Protein AF-A0A1Q6LH31-F1 (afdb_monomer_lite)

Structure (mmCIF, N/CA/C/O backbone):
data_AF-A0A1Q6LH31-F1
#
_entry.id   AF-A0A1Q6LH31-F1
#
loop_
_atom_site.group_PDB
_atom_site.id
_atom_site.type_symbol
_atom_site.label_atom_id
_atom_site.label_alt_id
_atom_site.label_comp_id
_atom_site.label_asym_id
_atom_site.label_entity_id
_atom_site.label_seq_id
_atom_site.pdbx_PDB_ins_code
_atom_site.Cartn_x
_atom_site.Cartn_y
_atom_site.Cartn_z
_atom_site.occupancy
_atom_site.B_iso_or_equiv
_atom_site.auth_seq_id
_atom_site.auth_comp_id
_atom_site.auth_asym_id
_atom_site.auth_atom_id
_atom_site.pdbx_PDB_model_num
ATOM 1 N N . MET A 1 1 ? -0.169 9.900 0.530 1.00 59.31 1 MET A N 1
ATOM 2 C CA . MET A 1 1 ? -0.496 8.546 1.015 1.00 59.31 1 MET A CA 1
ATOM 3 C C . MET A 1 1 ? -1.998 8.394 1.137 1.00 59.31 1 MET A C 1
ATOM 5 O O . MET A 1 1 ? -2.640 9.323 1.596 1.00 59.31 1 MET A O 1
ATOM 9 N N . GLN A 1 2 ? -2.569 7.286 0.663 1.00 67.81 2 GLN A N 1
ATOM 10 C CA . GLN A 1 2 ? -3.98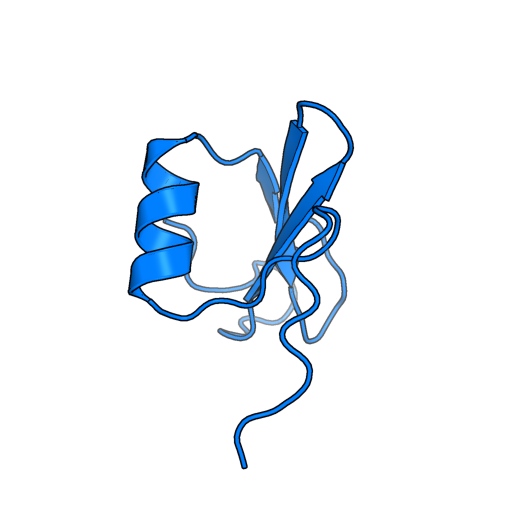9 7.005 0.889 1.00 67.81 2 GLN A CA 1
ATOM 11 C C . GLN A 1 2 ? -4.133 6.567 2.346 1.00 67.81 2 GLN A C 1
ATOM 13 O O . GLN A 1 2 ? -3.492 5.595 2.733 1.00 67.81 2 GLN A O 1
ATOM 18 N N . GLU A 1 3 ? -4.898 7.309 3.141 1.00 73.38 3 GLU A N 1
ATOM 19 C CA . GLU A 1 3 ? -5.043 7.061 4.588 1.00 73.38 3 GLU A CA 1
ATOM 20 C C . GLU A 1 3 ? -6.330 6.308 4.923 1.00 73.38 3 GLU A C 1
ATOM 22 O O . GLU A 1 3 ? -6.483 5.800 6.024 1.00 73.38 3 GLU A O 1
ATOM 27 N N . LYS A 1 4 ? -7.222 6.168 3.938 1.00 83.06 4 LYS A N 1
ATOM 28 C CA . LYS A 1 4 ? -8.507 5.495 4.082 1.00 83.06 4 LYS A CA 1
ATOM 29 C C . LYS A 1 4 ? -8.871 4.646 2.877 1.00 83.06 4 LYS A C 1
ATOM 31 O O . LYS A 1 4 ? -8.519 4.953 1.733 1.00 83.06 4 LYS A O 1
ATOM 36 N N . CYS A 1 5 ? -9.595 3.568 3.144 1.00 86.00 5 CYS A N 1
ATOM 37 C CA . CYS A 1 5 ? -10.115 2.671 2.126 1.00 86.00 5 CYS A CA 1
ATOM 38 C C . CYS A 1 5 ? -11.263 3.310 1.337 1.00 86.00 5 CYS A C 1
ATOM 40 O O . CYS A 1 5 ? -12.282 3.660 1.915 1.00 86.00 5 CYS A O 1
ATOM 42 N N . SER A 1 6 ? -11.187 3.319 0.004 1.00 80.62 6 SER A N 1
ATOM 43 C CA . SER A 1 6 ? -12.272 3.852 -0.839 1.00 80.62 6 SER A CA 1
ATOM 44 C C . SER A 1 6 ? -13.567 3.027 -0.839 1.00 80.62 6 SER A C 1
ATOM 46 O O . SER A 1 6 ? -14.542 3.437 -1.455 1.00 80.62 6 SER A O 1
ATOM 48 N N . LYS A 1 7 ? -13.588 1.835 -0.227 1.00 82.44 7 LYS A N 1
ATOM 49 C CA . LYS A 1 7 ? -14.792 0.986 -0.143 1.00 82.44 7 LYS A CA 1
ATOM 50 C C . LYS A 1 7 ? -15.499 1.084 1.206 1.00 82.44 7 LYS A C 1
ATOM 52 O O . LYS A 1 7 ? -16.717 0.991 1.242 1.00 82.44 7 LYS A O 1
ATOM 57 N N . CYS A 1 8 ? -14.751 1.190 2.299 1.00 85.69 8 CYS A N 1
ATOM 58 C CA . CYS A 1 8 ? -15.306 1.104 3.653 1.00 85.69 8 CYS A CA 1
ATOM 59 C C . CYS A 1 8 ? -14.892 2.270 4.558 1.00 85.69 8 CYS A C 1
ATOM 61 O O . CYS A 1 8 ? -15.100 2.178 5.764 1.00 85.69 8 CYS A O 1
ATOM 63 N N . ASP A 1 9 ? -14.243 3.300 4.000 1.00 83.06 9 ASP A N 1
ATOM 64 C CA . ASP A 1 9 ? -13.688 4.481 4.687 1.00 83.06 9 ASP A CA 1
ATOM 65 C C . ASP A 1 9 ? -12.822 4.166 5.918 1.00 83.06 9 ASP A C 1
ATOM 67 O O . ASP A 1 9 ? -12.517 5.030 6.728 1.00 83.06 9 ASP A O 1
ATOM 71 N N . SER A 1 10 ? -12.379 2.915 6.057 1.00 84.50 10 SER A N 1
ATOM 72 C CA . SER A 1 10 ? -11.579 2.485 7.197 1.00 84.50 10 SER A CA 1
ATOM 73 C C . SER A 1 10 ? -10.144 2.972 7.059 1.00 84.50 10 SER A C 1
ATOM 75 O O . SER A 1 10 ? -9.544 2.851 5.987 1.00 84.50 10 SER A O 1
ATOM 77 N N . GLU A 1 11 ? -9.596 3.442 8.173 1.00 85.06 11 GLU A N 1
ATOM 78 C CA . GLU A 1 11 ? -8.201 3.877 8.323 1.00 85.06 11 GLU A CA 1
ATOM 79 C C . GLU A 1 11 ? -7.246 2.689 8.534 1.00 85.06 11 GLU A C 1
ATOM 81 O O . GLU A 1 11 ? -6.025 2.810 8.459 1.00 85.06 11 GLU A O 1
ATOM 86 N N . GLU A 1 12 ? -7.812 1.499 8.749 1.00 87.38 12 GLU A N 1
ATOM 87 C CA . GLU A 1 12 ? -7.078 0.248 8.878 1.00 87.38 12 GLU A CA 1
ATOM 88 C C . GLU A 1 12 ? -6.528 -0.179 7.510 1.00 87.38 12 GLU A C 1
ATOM 90 O O . GLU A 1 12 ? -7.222 -0.777 6.675 1.00 87.38 12 GLU A O 1
ATOM 95 N N . LEU A 1 13 ? -5.263 0.161 7.270 1.00 88.9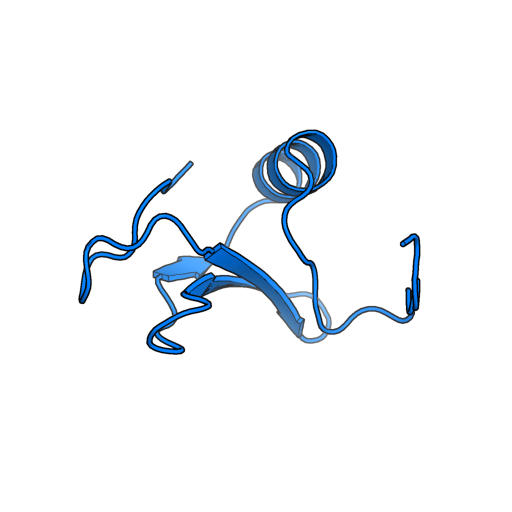4 13 LEU A N 1
ATOM 96 C CA . LEU A 1 13 ? -4.516 -0.160 6.061 1.00 88.94 13 LEU A CA 1
ATOM 97 C C . LEU A 1 13 ? -3.245 -0.936 6.414 1.00 88.94 13 LEU A C 1
ATOM 99 O O . LEU A 1 13 ? -2.592 -0.681 7.424 1.00 88.94 13 LEU A O 1
ATOM 103 N N . PHE A 1 14 ? -2.868 -1.864 5.544 1.00 90.56 14 PHE A N 1
ATOM 104 C CA . PHE A 1 14 ? -1.618 -2.606 5.635 1.00 90.56 14 PHE A CA 1
ATOM 105 C C . PHE A 1 14 ? -0.937 -2.637 4.273 1.00 90.56 14 PHE A C 1
ATOM 107 O O . PHE A 1 14 ? -1.570 -2.499 3.226 1.00 90.56 14 PHE A O 1
ATOM 114 N N . VAL A 1 15 ? 0.377 -2.796 4.279 1.00 91.31 15 VAL A N 1
ATOM 115 C CA . VAL A 1 15 ? 1.145 -2.988 3.054 1.00 91.31 15 VAL A CA 1
ATOM 116 C C . VAL A 1 15 ? 1.382 -4.474 2.875 1.00 91.31 15 VAL A C 1
ATOM 118 O O . VAL A 1 15 ? 1.729 -5.157 3.826 1.00 91.31 15 VAL A O 1
ATOM 121 N N . GLU A 1 16 ? 1.255 -4.984 1.664 1.00 90.31 16 GLU A N 1
ATOM 122 C CA . GLU A 1 16 ? 1.680 -6.337 1.331 1.00 90.31 16 GLU A CA 1
ATOM 123 C C . GLU A 1 16 ? 2.733 -6.291 0.231 1.00 90.31 16 GLU A C 1
ATOM 125 O O . GL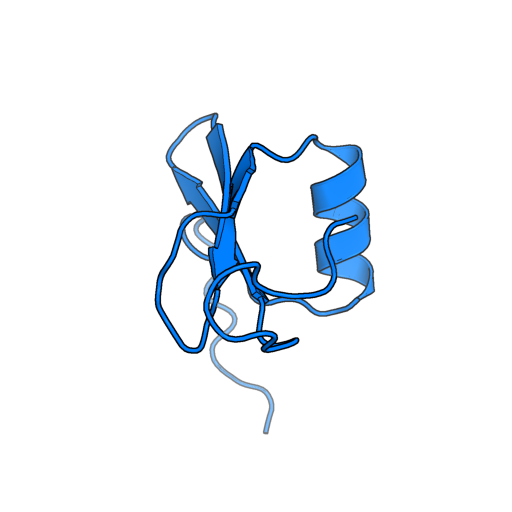U A 1 16 ? 2.564 -5.639 -0.804 1.00 90.31 16 GLU A O 1
ATOM 130 N N . ILE A 1 17 ? 3.851 -6.959 0.482 1.00 88.88 17 ILE A N 1
ATOM 131 C CA . ILE A 1 17 ? 4.970 -7.108 -0.431 1.00 88.88 17 ILE A CA 1
ATOM 132 C C . ILE A 1 17 ? 4.840 -8.481 -1.082 1.00 88.88 17 ILE A C 1
ATOM 134 O O . ILE A 1 17 ? 4.890 -9.507 -0.417 1.00 88.88 17 ILE A O 1
ATOM 138 N N . GLN A 1 18 ? 4.673 -8.495 -2.397 1.00 85.75 18 GLN A N 1
ATOM 139 C CA . GLN A 1 18 ? 4.631 -9.705 -3.206 1.00 85.75 18 GLN A CA 1
ATOM 140 C C . GLN A 1 18 ? 5.811 -9.668 -4.180 1.00 85.75 18 GLN A C 1
ATOM 142 O O . GLN A 1 18 ? 5.778 -8.996 -5.218 1.00 85.75 18 GLN A O 1
ATOM 147 N N . GLY A 1 19 ? 6.898 -10.346 -3.805 1.00 84.25 19 GLY A N 1
ATOM 148 C CA . GLY A 1 19 ? 8.159 -10.326 -4.546 1.00 84.25 19 GLY A CA 1
ATOM 149 C C . GLY A 1 19 ? 8.739 -8.911 -4.634 1.00 84.25 19 GLY A C 1
ATOM 150 O O . GLY A 1 19 ? 9.119 -8.322 -3.626 1.00 84.25 19 GLY A O 1
ATOM 151 N N . ASN A 1 20 ? 8.793 -8.347 -5.845 1.00 83.62 20 ASN A N 1
ATOM 152 C CA . ASN A 1 20 ? 9.297 -6.985 -6.079 1.00 83.62 20 ASN A CA 1
ATOM 153 C C . ASN A 1 20 ? 8.201 -5.899 -6.004 1.00 83.62 20 ASN A C 1
ATOM 155 O O . ASN A 1 20 ? 8.487 -4.700 -6.049 1.00 83.62 20 ASN A O 1
ATOM 159 N N . ARG A 1 21 ? 6.926 -6.294 -5.931 1.00 85.12 21 ARG A N 1
ATOM 160 C CA . ARG A 1 21 ? 5.795 -5.360 -5.882 1.00 85.12 21 ARG A CA 1
ATOM 161 C C . ARG A 1 21 ? 5.332 -5.184 -4.446 1.00 85.12 21 ARG A C 1
ATOM 163 O O . ARG A 1 21 ? 5.419 -6.094 -3.635 1.00 85.12 21 ARG A O 1
ATOM 170 N N . ARG A 1 22 ? 4.834 -3.994 -4.132 1.00 90.38 22 ARG A N 1
ATOM 171 C CA . ARG A 1 22 ? 4.370 -3.624 -2.791 1.00 90.38 22 ARG A CA 1
ATOM 172 C C . ARG A 1 22 ? 3.084 -2.825 -2.909 1.00 90.38 22 ARG A C 1
ATOM 174 O O . ARG A 1 22 ? 3.072 -1.744 -3.500 1.00 90.38 22 ARG A O 1
ATOM 181 N N . GLY A 1 23 ? 1.996 -3.416 -2.443 1.00 91.69 23 GLY A N 1
ATOM 182 C CA . GLY A 1 23 ? 0.645 -2.882 -2.550 1.00 91.69 23 GLY A CA 1
ATOM 183 C C . GLY A 1 23 ? 0.121 -2.440 -1.195 1.00 91.69 23 GLY A C 1
ATOM 184 O O . GLY A 1 23 ? 0.482 -3.010 -0.174 1.00 91.69 23 GLY A O 1
ATOM 185 N N . LEU A 1 24 ? -0.723 -1.418 -1.191 1.00 91.56 24 LEU A N 1
ATOM 186 C CA . LEU A 1 24 ? -1.491 -0.986 -0.033 1.00 91.56 24 LEU A CA 1
ATOM 187 C C . LEU A 1 24 ? -2.873 -1.638 -0.089 1.00 91.56 24 LEU A C 1
ATOM 189 O O . LEU A 1 24 ? -3.575 -1.531 -1.098 1.00 91.56 24 LEU A O 1
ATOM 193 N N . TYR A 1 25 ? -3.258 -2.275 1.005 1.00 90.62 25 TYR A N 1
ATOM 194 C CA . TYR A 1 25 ? -4.500 -3.015 1.169 1.00 90.62 25 TYR A CA 1
ATOM 195 C C . TYR A 1 25 ? -5.247 -2.521 2.406 1.00 90.62 25 TYR A C 1
ATOM 197 O O . TYR A 1 25 ? -4.663 -1.932 3.314 1.00 90.62 25 TYR A O 1
ATOM 205 N N . CYS A 1 26 ? -6.557 -2.748 2.442 1.00 90.94 26 CYS A N 1
ATOM 206 C CA . CYS A 1 26 ? -7.378 -2.441 3.608 1.00 90.94 26 CYS A CA 1
ATOM 207 C C . CYS A 1 26 ? -7.480 -3.635 4.560 1.00 90.94 26 CYS A C 1
ATOM 209 O O . CYS A 1 26 ? -7.918 -4.702 4.145 1.00 90.94 26 CYS A O 1
ATOM 211 N N . GLY A 1 27 ? -7.161 -3.424 5.840 1.00 86.44 27 GLY A N 1
ATOM 212 C CA . GLY A 1 27 ? -7.269 -4.418 6.914 1.00 86.44 27 GLY A CA 1
ATOM 213 C C . GLY A 1 27 ? -8.700 -4.884 7.170 1.00 86.44 27 GLY A C 1
ATOM 214 O O . GLY A 1 27 ? -8.929 -6.067 7.388 1.00 86.44 27 GLY A O 1
ATOM 215 N N . LYS A 1 28 ? -9.678 -3.981 7.034 1.00 88.19 28 LYS A N 1
ATOM 216 C CA . LYS A 1 28 ? -11.097 -4.298 7.254 1.00 88.19 28 LYS A CA 1
ATOM 217 C C . LYS A 1 28 ? -11.743 -5.081 6.118 1.00 88.19 28 LYS A C 1
ATOM 219 O O . LYS A 1 28 ? -12.466 -6.037 6.364 1.00 88.19 28 LYS A O 1
ATOM 224 N N . CYS A 1 29 ? -11.554 -4.639 4.875 1.00 88.19 29 CYS A N 1
ATOM 225 C CA . CYS A 1 29 ? -12.282 -5.199 3.729 1.00 88.19 29 CYS A CA 1
ATOM 226 C C . CYS A 1 29 ? -11.414 -6.015 2.764 1.00 88.19 29 CYS A C 1
ATOM 228 O O . CYS A 1 29 ? -11.934 -6.512 1.768 1.00 88.19 29 CYS A O 1
ATOM 230 N N . GLY A 1 30 ? -10.100 -6.095 2.998 1.00 84.81 30 GLY A N 1
ATOM 231 C CA . GLY A 1 30 ? -9.146 -6.808 2.143 1.00 84.81 30 GLY A CA 1
ATOM 232 C C . GLY A 1 30 ? -8.936 -6.184 0.761 1.00 84.81 30 GLY A C 1
ATOM 233 O O . GLY A 1 30 ? -8.234 -6.748 -0.073 1.00 84.81 30 GLY A O 1
ATOM 234 N N . LYS A 1 31 ? -9.546 -5.026 0.474 1.00 88.81 31 LYS A N 1
ATOM 235 C CA . LYS A 1 31 ? -9.484 -4.426 -0.861 1.00 88.81 31 LYS A CA 1
ATOM 236 C C . LYS A 1 31 ? -8.106 -3.820 -1.123 1.00 88.81 31 LYS A C 1
ATOM 238 O O . LYS A 1 31 ? -7.624 -3.001 -0.336 1.00 88.81 31 LYS A O 1
ATOM 243 N N . TRP A 1 32 ? -7.524 -4.184 -2.263 1.00 90.62 32 TRP A N 1
ATOM 244 C CA . TRP A 1 32 ? -6.360 -3.510 -2.829 1.00 90.62 32 TRP A CA 1
ATOM 245 C C . TRP A 1 32 ? -6.705 -2.061 -3.178 1.00 90.62 32 TRP A C 1
ATOM 247 O O . TRP A 1 32 ? -7.708 -1.803 -3.844 1.00 90.62 32 TRP A O 1
ATOM 257 N N . GLN A 1 33 ? -5.873 -1.125 -2.725 1.00 88.62 33 GLN A N 1
ATOM 258 C CA . GLN A 1 33 ? -6.029 0.296 -3.030 1.00 88.62 33 GLN A CA 1
ATOM 259 C C . GLN A 1 33 ? -5.128 0.705 -4.185 1.00 88.62 33 GLN A C 1
ATOM 261 O O . GLN A 1 33 ? -5.596 1.253 -5.178 1.00 88.62 33 GLN A O 1
ATOM 266 N N . LYS A 1 34 ? -3.820 0.469 -4.035 1.00 90.19 34 LYS A N 1
ATOM 267 C CA . LYS A 1 34 ? -2.815 0.878 -5.019 1.00 90.19 34 LYS A CA 1
ATOM 268 C C . LYS A 1 34 ? -1.464 0.219 -4.783 1.00 90.19 34 LYS A C 1
ATOM 270 O O . LYS A 1 34 ? -1.157 -0.234 -3.683 1.00 90.19 34 LYS A O 1
ATOM 275 N N . TRP A 1 35 ? -0.611 0.260 -5.800 1.00 91.88 35 TRP A N 1
ATOM 276 C CA . TRP A 1 35 ? 0.825 0.040 -5.638 1.00 91.88 35 TRP A CA 1
ATOM 277 C C . TRP A 1 35 ? 1.481 1.257 -4.983 1.00 91.88 35 TRP A C 1
ATOM 279 O O . TRP A 1 35 ? 1.131 2.396 -5.295 1.00 91.88 35 TRP A O 1
ATOM 289 N N . ILE A 1 36 ? 2.436 1.022 -4.083 1.00 89.81 36 ILE A N 1
ATOM 290 C CA . ILE A 1 36 ? 3.152 2.092 -3.382 1.00 89.81 36 ILE A CA 1
ATOM 291 C C . ILE A 1 36 ? 4.645 2.112 -3.727 1.00 89.81 36 ILE A C 1
ATOM 293 O O . ILE A 1 36 ? 5.284 1.096 -4.013 1.00 89.81 36 ILE A O 1
ATOM 297 N N . THR A 1 37 ? 5.240 3.301 -3.713 1.00 89.75 37 THR A N 1
ATOM 298 C CA . THR A 1 37 ? 6.673 3.475 -3.979 1.00 89.75 37 THR A CA 1
ATOM 299 C C . THR A 1 37 ? 7.509 3.160 -2.735 1.00 89.75 37 THR A C 1
ATOM 301 O O . THR A 1 37 ? 6.989 2.894 -1.652 1.00 89.75 37 THR A O 1
ATOM 304 N N . LYS A 1 38 ? 8.840 3.163 -2.879 1.00 86.75 38 LYS A N 1
ATOM 305 C CA . LYS A 1 38 ? 9.760 2.911 -1.758 1.00 86.75 38 LYS A CA 1
ATOM 306 C C . LYS A 1 38 ? 9.623 3.987 -0.675 1.00 86.75 38 LYS A C 1
ATOM 308 O O . LYS A 1 38 ? 9.717 3.660 0.499 1.00 86.75 38 LYS A O 1
ATOM 313 N N . GLN A 1 39 ? 9.358 5.236 -1.068 1.00 90.25 39 GLN A N 1
ATOM 314 C CA . GLN A 1 39 ? 9.113 6.337 -0.133 1.00 90.25 39 GLN A CA 1
ATOM 315 C C . GLN A 1 39 ? 7.835 6.109 0.678 1.00 90.25 39 GLN A C 1
ATOM 317 O O . GLN A 1 39 ? 7.883 6.149 1.901 1.00 90.25 39 GLN A O 1
ATOM 322 N N . GLU A 1 40 ? 6.716 5.775 0.028 1.00 88.69 40 GLU A N 1
ATOM 323 C CA . GLU A 1 40 ? 5.463 5.489 0.745 1.00 88.69 40 GLU A CA 1
ATOM 324 C C . GLU A 1 40 ? 5.591 4.264 1.664 1.00 88.69 40 GLU A C 1
ATOM 326 O O . GLU A 1 40 ? 5.015 4.254 2.746 1.00 88.69 40 GLU A O 1
ATOM 331 N N . LEU A 1 41 ? 6.409 3.269 1.299 1.00 88.31 41 LEU A N 1
ATOM 332 C CA . LEU A 1 41 ? 6.745 2.154 2.190 1.00 88.31 41 LEU A CA 1
ATOM 333 C C . LEU A 1 41 ? 7.517 2.615 3.437 1.00 88.31 41 LEU A C 1
ATOM 335 O O . LEU A 1 41 ? 7.262 2.113 4.526 1.00 88.31 41 LEU A O 1
ATOM 339 N N . GLN A 1 42 ? 8.471 3.541 3.299 1.00 89.06 42 GLN A N 1
ATOM 340 C CA . GLN A 1 42 ? 9.191 4.104 4.449 1.00 89.06 42 GLN A CA 1
ATOM 341 C C . GLN A 1 42 ? 8.251 4.892 5.360 1.00 89.06 42 GLN A C 1
ATOM 343 O O . GLN A 1 42 ? 8.301 4.713 6.572 1.00 89.06 42 GLN A O 1
ATOM 348 N N . ILE A 1 43 ? 7.346 5.687 4.782 1.00 89.12 43 ILE A N 1
ATOM 349 C CA . ILE A 1 43 ? 6.314 6.401 5.543 1.00 89.12 43 ILE A CA 1
ATOM 350 C C . ILE A 1 43 ? 5.402 5.400 6.263 1.00 89.12 43 ILE A C 1
ATOM 352 O O . ILE A 1 43 ? 5.110 5.588 7.438 1.00 89.12 43 ILE A O 1
ATOM 356 N N . ALA A 1 44 ? 5.002 4.309 5.603 1.00 86.50 44 ALA A N 1
ATOM 357 C CA . ALA A 1 44 ? 4.198 3.257 6.218 1.00 86.50 44 ALA A CA 1
ATOM 358 C C . ALA A 1 44 ? 4.912 2.607 7.414 1.00 86.50 44 ALA A C 1
ATOM 360 O O . ALA A 1 44 ? 4.303 2.443 8.466 1.00 86.50 44 ALA A O 1
ATOM 361 N N . LYS A 1 45 ? 6.213 2.312 7.286 1.00 86.44 45 LYS A N 1
ATOM 362 C CA . LYS A 1 45 ? 7.042 1.817 8.399 1.00 86.44 45 LYS A CA 1
ATOM 363 C C . LYS A 1 45 ? 7.124 2.822 9.543 1.00 86.44 45 LYS A C 1
ATOM 365 O O . LYS A 1 45 ? 6.957 2.440 10.692 1.00 86.44 45 LYS A O 1
ATOM 370 N N . PHE A 1 46 ? 7.354 4.093 9.223 1.00 88.00 46 PHE A N 1
ATOM 371 C CA . PHE A 1 46 ? 7.454 5.163 10.212 1.00 88.00 46 PHE A CA 1
ATOM 372 C C . PHE A 1 46 ? 6.135 5.383 10.964 1.00 88.00 46 PHE A C 1
ATOM 374 O O . PHE A 1 46 ? 6.138 5.575 12.173 1.00 88.00 46 PHE A O 1
ATOM 381 N N . LYS A 1 47 ? 5.002 5.285 10.262 1.00 85.06 47 LYS A N 1
ATOM 382 C CA . LYS A 1 47 ? 3.654 5.343 10.843 1.00 85.06 47 LYS A CA 1
ATOM 383 C C . LYS A 1 47 ? 3.250 4.067 11.601 1.00 85.06 47 LYS A C 1
ATOM 385 O O . LYS A 1 47 ? 2.168 4.038 12.173 1.00 85.06 47 LYS A O 1
ATOM 390 N N . GLY A 1 48 ? 4.067 3.011 11.584 1.00 86.06 48 GLY A N 1
ATOM 391 C CA . GLY A 1 48 ? 3.753 1.744 12.249 1.00 86.06 48 GLY A CA 1
ATOM 392 C C . GLY A 1 48 ? 2.691 0.894 11.540 1.00 86.06 48 GLY A C 1
ATOM 393 O O . GLY A 1 48 ? 2.046 0.067 12.180 1.00 86.06 48 GLY A O 1
ATOM 394 N N . LEU A 1 49 ? 2.486 1.070 10.228 1.00 85.94 49 LEU A N 1
ATOM 395 C CA . LEU A 1 49 ? 1.578 0.209 9.467 1.00 85.94 49 LEU A CA 1
ATOM 396 C C . LEU A 1 49 ? 2.121 -1.219 9.395 1.00 85.94 49 LEU A C 1
ATOM 398 O O . LEU A 1 49 ? 3.323 -1.457 9.247 1.00 85.94 49 LEU A O 1
ATOM 402 N N . LYS A 1 50 ? 1.199 -2.181 9.409 1.00 87.44 50 LYS A N 1
ATOM 403 C 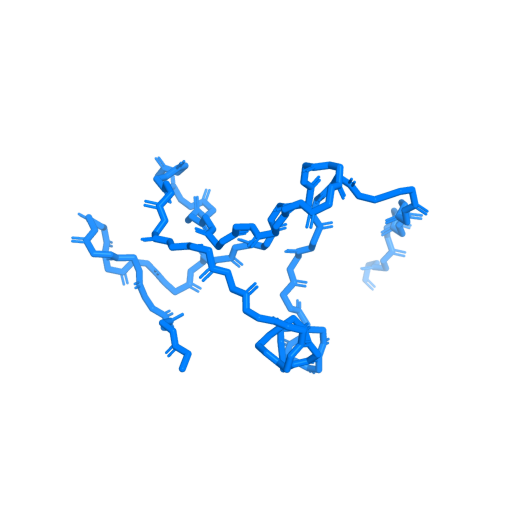CA . LYS A 1 50 ? 1.519 -3.598 9.252 1.00 87.44 50 LYS A CA 1
ATOM 404 C C . LYS A 1 50 ? 2.001 -3.865 7.826 1.00 87.44 50 LYS A C 1
ATOM 406 O O . LYS A 1 50 ? 1.359 -3.430 6.869 1.00 87.44 50 LYS A O 1
ATOM 411 N N . ILE A 1 51 ? 3.122 -4.568 7.679 1.00 87.69 51 ILE A N 1
ATOM 412 C CA . ILE A 1 51 ? 3.662 -4.969 6.379 1.00 87.69 51 ILE A CA 1
ATOM 413 C C . ILE A 1 51 ? 3.671 -6.500 6.318 1.00 87.69 51 ILE A C 1
ATOM 415 O O . ILE A 1 51 ? 4.229 -7.154 7.190 1.00 87.69 51 ILE A O 1
ATOM 419 N N . LEU A 1 52 ? 3.033 -7.074 5.306 1.00 83.00 52 LEU A N 1
ATOM 420 C CA . LEU A 1 52 ? 2.931 -8.513 5.064 1.00 83.00 52 LEU A CA 1
ATOM 421 C C . LEU A 1 52 ? 3.824 -8.904 3.877 1.00 83.00 52 LEU A C 1
ATOM 423 O O . LEU A 1 52 ? 4.044 -8.090 2.984 1.00 83.00 52 LEU A O 1
ATOM 427 N N . GLY A 1 53 ? 4.350 -10.131 3.846 1.00 73.25 53 GLY A N 1
ATOM 428 C CA . GLY A 1 53 ? 5.003 -10.688 2.645 1.00 73.25 53 GLY A CA 1
ATOM 429 C C . GLY A 1 53 ? 6.492 -10.366 2.429 1.00 73.25 53 GLY A C 1
ATOM 430 O O . GLY A 1 53 ? 7.044 -10.621 1.363 1.00 73.25 53 GLY A O 1
ATOM 431 N N . GLY A 1 54 ? 7.191 -9.868 3.444 1.00 58.91 54 GLY A N 1
ATOM 432 C CA . GLY A 1 54 ? 8.643 -10.032 3.555 1.00 58.91 54 GLY A CA 1
ATOM 433 C C . GLY A 1 54 ? 8.918 -10.840 4.811 1.00 58.91 54 GLY A C 1
ATOM 434 O O . GLY A 1 54 ? 8.159 -10.707 5.766 1.00 58.91 54 GLY A O 1
ATOM 435 N N . SER A 1 55 ? 9.957 -11.668 4.832 1.00 52.31 55 SER A N 1
ATOM 436 C CA . SER A 1 55 ? 10.430 -12.367 6.032 1.00 52.31 55 SER A CA 1
ATOM 437 C C . SER A 1 55 ? 10.855 -11.362 7.119 1.00 52.31 55 SER A C 1
ATOM 439 O O . SER A 1 55 ? 12.033 -11.112 7.329 1.00 52.31 55 SER A O 1
ATOM 441 N N . TYR A 1 56 ? 9.895 -10.709 7.762 1.00 53.25 56 TYR A N 1
ATOM 442 C CA . TYR A 1 56 ? 10.036 -9.973 9.009 1.00 53.25 56 TYR A CA 1
ATOM 443 C C . TYR A 1 56 ? 8.759 -10.273 9.805 1.00 53.25 56 TYR A C 1
ATOM 445 O O . TYR A 1 56 ? 7.822 -9.493 9.955 1.00 53.25 56 TYR A O 1
ATOM 453 N N . ASP A 1 57 ? 8.688 -11.517 10.260 1.00 48.22 57 ASP A N 1
ATOM 454 C CA . ASP A 1 57 ? 7.838 -11.829 11.388 1.00 48.22 57 ASP A CA 1
ATOM 455 C C . ASP A 1 57 ? 8.439 -11.098 12.596 1.00 48.22 57 ASP A C 1
ATOM 457 O O . ASP A 1 57 ? 9.505 -11.455 13.094 1.00 48.22 57 ASP A O 1
ATOM 461 N N . ASN A 1 58 ? 7.813 -10.002 13.016 1.00 49.00 58 ASN A N 1
ATOM 462 C CA . ASN A 1 58 ? 7.918 -9.566 14.399 1.00 49.00 58 ASN A CA 1
ATOM 463 C C . ASN A 1 58 ? 6.576 -9.881 15.049 1.00 49.00 58 ASN A C 1
ATOM 465 O O . ASN A 1 58 ? 5.719 -9.021 15.253 1.00 49.00 58 ASN A O 1
ATOM 469 N N . SER A 1 59 ? 6.365 -11.170 15.298 1.00 55.66 59 SER A N 1
ATOM 470 C CA . SER A 1 59 ? 5.455 -11.604 16.340 1.00 55.66 59 SER A CA 1
ATOM 471 C C . SER A 1 59 ? 5.757 -10.827 17.624 1.00 55.66 59 SER A C 1
ATOM 473 O O . SER A 1 59 ? 6.833 -10.969 18.194 1.00 55.66 59 SER A O 1
ATOM 475 N N .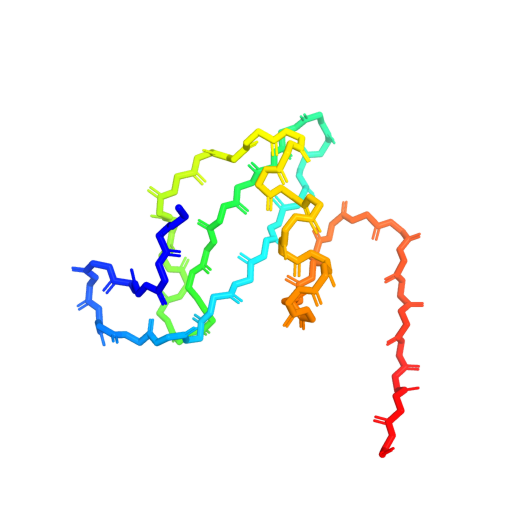 LYS A 1 60 ? 4.748 -10.080 18.090 1.00 52.38 60 LYS A N 1
ATOM 476 C CA . LYS A 1 60 ? 4.603 -9.472 19.424 1.00 52.38 60 LYS A CA 1
ATOM 477 C C . LYS A 1 60 ? 5.565 -8.326 19.779 1.00 52.38 60 LYS A C 1
ATOM 479 O O . LYS A 1 60 ? 6.721 -8.543 20.111 1.00 52.38 60 LYS A O 1
ATOM 484 N N . SER A 1 61 ? 4.970 -7.174 20.077 1.00 41.62 61 SER A N 1
ATOM 485 C CA . SER A 1 61 ? 4.995 -6.748 21.477 1.00 41.62 61 SER A CA 1
ATOM 486 C C . SER A 1 61 ? 3.570 -6.473 21.937 1.00 41.62 61 SER A C 1
ATOM 488 O O . SER A 1 61 ? 2.800 -5.823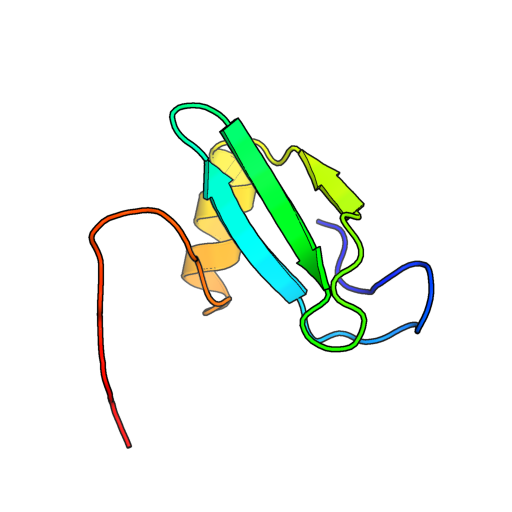 21.233 1.00 41.62 61 SER A O 1
ATOM 490 N N . ARG A 1 62 ? 3.236 -7.077 23.078 1.00 43.16 62 ARG A N 1
ATOM 491 C CA . ARG A 1 62 ? 2.139 -6.669 23.956 1.00 43.16 62 ARG A CA 1
ATOM 492 C C . ARG A 1 62 ? 2.298 -5.211 24.364 1.00 43.16 62 ARG A C 1
ATOM 494 O O . ARG A 1 62 ? 3.466 -4.751 24.367 1.00 43.16 62 ARG A O 1
#

Secondary structure (DSSP, 8-state):
---S-TTT----EEEEEETTEEEEEETTT--EEEE--HHHHHHHHHTT-EEESSS-------

pLDDT: mean 80.9, std 13.81, range [41.62, 91.88]

Radius of gyration: 11.31 Å; chains: 1; bounding box: 26×21×30 Å

Foldseek 3Di:
DPQADPPPRDSQWAWEDDPPWIFIAHPPPRDTDGTDDPVVVVVCVVVVHHYHHDPDPPDDDD

Sequence (62 aa):
MQEKCSKCDSEELFVEIQGNRRGLYCGKCGKWQKWITKQELQIAKFKGLKILGGSYDNSKSR